Protein AF-A0A1B6H7Z9-F1 (afdb_monomer)

Structure (mmCIF, N/CA/C/O backbone):
data_AF-A0A1B6H7Z9-F1
#
_entry.id   AF-A0A1B6H7Z9-F1
#
loop_
_atom_site.group_PDB
_atom_site.id
_atom_site.type_symbol
_atom_site.label_atom_id
_atom_site.label_alt_id
_atom_site.label_comp_id
_atom_site.label_asym_id
_atom_site.label_entity_id
_atom_site.label_seq_id
_atom_site.pdbx_PDB_ins_code
_atom_site.Cartn_x
_atom_site.Cartn_y
_atom_site.Cartn_z
_atom_site.occupancy
_atom_site.B_iso_or_equiv
_atom_site.auth_seq_id
_atom_site.auth_comp_id
_atom_site.auth_asym_id
_atom_site.auth_atom_id
_atom_site.pdbx_PDB_model_num
ATOM 1 N N . ASP A 1 1 ? -23.778 -8.174 39.370 1.00 53.56 1 ASP A N 1
ATOM 2 C CA . ASP A 1 1 ? -23.204 -8.930 38.250 1.00 53.56 1 ASP A CA 1
ATOM 3 C C . ASP A 1 1 ? -21.702 -8.747 38.321 1.00 53.56 1 ASP A C 1
ATOM 5 O O . ASP A 1 1 ? -21.257 -7.617 38.493 1.00 53.56 1 ASP A O 1
ATOM 9 N N . ASP A 1 2 ? -20.971 -9.850 38.376 1.00 80.31 2 ASP A N 1
ATOM 10 C CA . ASP A 1 2 ? -19.691 -10.022 39.085 1.00 80.31 2 ASP A CA 1
ATOM 11 C C . ASP A 1 2 ? -18.470 -9.516 38.289 1.00 80.31 2 ASP A C 1
ATOM 13 O O . ASP A 1 2 ? -17.448 -10.185 38.187 1.00 80.31 2 ASP A O 1
ATOM 17 N N . PHE A 1 3 ? -18.602 -8.345 37.652 1.00 77.12 3 PHE A N 1
ATOM 18 C CA . PHE A 1 3 ? -17.630 -7.824 36.682 1.00 77.12 3 PHE A CA 1
ATOM 19 C C . PHE A 1 3 ? -17.292 -8.839 35.575 1.00 77.12 3 PHE A C 1
ATOM 21 O O . PHE A 1 3 ? -16.129 -8.994 35.203 1.00 77.12 3 PHE A O 1
ATOM 28 N N . ASP A 1 4 ? -18.307 -9.515 35.022 1.00 87.06 4 ASP A N 1
ATOM 29 C CA . ASP A 1 4 ? -18.147 -10.426 33.883 1.00 87.06 4 ASP A CA 1
ATOM 30 C C . ASP A 1 4 ? -17.778 -9.645 32.606 1.00 87.06 4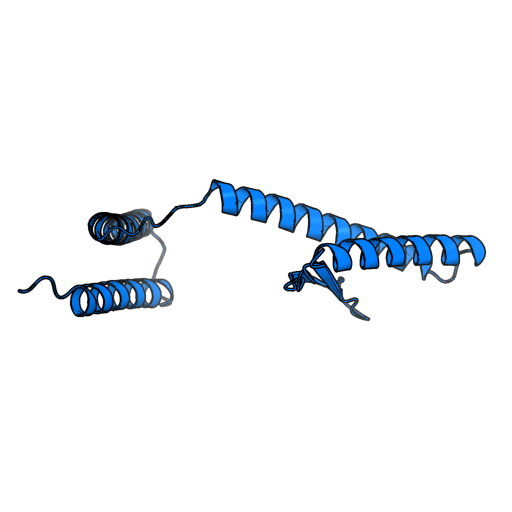 ASP A C 1
ATOM 32 O O . ASP A 1 4 ? -18.600 -9.331 31.739 1.00 87.06 4 ASP A O 1
ATOM 36 N N . THR A 1 5 ? -16.499 -9.281 32.512 1.00 85.81 5 THR A N 1
ATOM 37 C CA . THR A 1 5 ? -15.925 -8.540 31.388 1.00 85.81 5 THR A CA 1
ATOM 38 C C . THR A 1 5 ? -15.992 -9.342 30.098 1.00 85.81 5 THR A C 1
ATOM 40 O O . THR A 1 5 ? -16.094 -8.745 29.032 1.00 85.81 5 THR A O 1
ATOM 43 N N . SER A 1 6 ? -16.006 -10.676 30.173 1.00 86.56 6 SER A N 1
ATOM 44 C CA . SER A 1 6 ? -16.115 -11.542 28.997 1.00 86.56 6 SER A CA 1
ATOM 45 C C . SER A 1 6 ? -17.474 -11.361 28.331 1.00 86.56 6 SER A C 1
ATOM 47 O O . SER A 1 6 ? -17.548 -11.082 27.134 1.00 86.56 6 SER A O 1
ATOM 49 N N . ARG A 1 7 ? -18.549 -11.419 29.123 1.00 88.31 7 ARG A N 1
ATOM 50 C CA . ARG A 1 7 ? -19.908 -11.180 28.633 1.00 88.31 7 ARG A CA 1
ATOM 51 C C . ARG A 1 7 ? -20.126 -9.738 28.183 1.00 88.31 7 ARG A C 1
ATOM 53 O O . ARG A 1 7 ? -20.769 -9.505 27.162 1.00 88.31 7 ARG A O 1
ATOM 60 N N . ALA A 1 8 ? -19.570 -8.770 28.911 1.00 88.31 8 ALA A N 1
ATOM 61 C CA . ALA A 1 8 ? -19.641 -7.363 28.522 1.00 88.31 8 ALA A CA 1
ATOM 62 C C . ALA A 1 8 ? -18.944 -7.105 27.175 1.00 88.31 8 ALA A C 1
ATOM 64 O O . ALA A 1 8 ? -19.473 -6.379 26.334 1.00 88.31 8 ALA A O 1
ATOM 65 N N . MET A 1 9 ? -17.782 -7.723 26.944 1.00 89.75 9 MET A N 1
ATOM 66 C CA . MET A 1 9 ? -17.045 -7.598 25.687 1.00 89.75 9 MET A CA 1
ATOM 67 C C . MET A 1 9 ? -17.756 -8.284 24.520 1.00 89.75 9 MET A C 1
ATOM 69 O O . MET A 1 9 ? -17.778 -7.718 23.427 1.00 89.75 9 MET A O 1
ATOM 73 N N . ASP A 1 10 ? -18.373 -9.447 24.741 1.00 92.50 10 ASP A N 1
ATOM 74 C CA . ASP A 1 10 ? -19.185 -10.125 23.722 1.00 92.50 10 ASP A CA 1
ATOM 75 C C . ASP A 1 10 ? -20.347 -9.232 23.253 1.00 92.50 10 ASP A C 1
ATOM 77 O O . ASP A 1 10 ? -20.554 -9.035 22.055 1.00 92.50 10 ASP A O 1
ATOM 81 N N . GLU A 1 11 ? -21.026 -8.561 24.186 1.00 91.25 11 GLU A N 1
ATOM 82 C CA . GLU A 1 11 ? -22.125 -7.651 23.850 1.00 91.25 11 GLU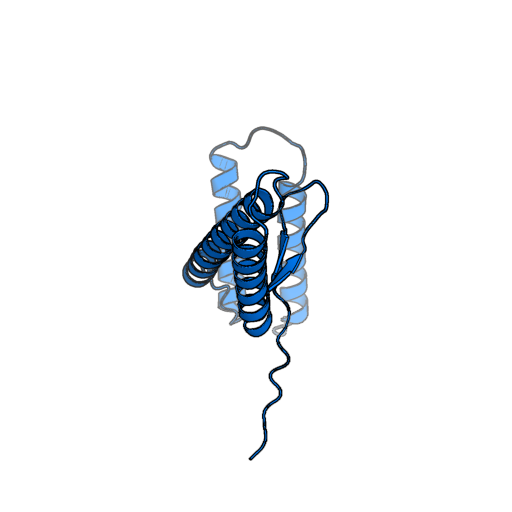 A CA 1
ATOM 83 C C . GLU A 1 11 ? -21.644 -6.371 23.140 1.00 91.25 11 GLU A C 1
ATOM 85 O O . GLU A 1 11 ? -22.294 -5.893 22.205 1.00 91.25 11 GLU A O 1
ATOM 90 N N . VAL A 1 12 ? -20.469 -5.839 23.506 1.00 89.81 12 VAL A N 1
ATOM 91 C CA . VAL A 1 12 ? -19.832 -4.726 22.776 1.00 89.81 12 VAL A CA 1
ATOM 92 C C . VAL A 1 12 ? -19.493 -5.138 21.339 1.00 89.81 12 VAL A C 1
ATOM 94 O O . VAL A 1 12 ? -19.755 -4.378 20.404 1.00 89.81 12 VAL A O 1
ATOM 97 N N . LEU A 1 13 ? -18.955 -6.342 21.129 1.00 90.75 13 LEU A N 1
ATOM 98 C CA . LEU A 1 13 ? -18.657 -6.864 19.791 1.00 90.75 13 LEU A CA 1
ATOM 99 C C . LEU A 1 13 ? -19.934 -7.098 18.977 1.00 90.75 13 LEU A C 1
ATOM 101 O O . LEU A 1 13 ? -19.977 -6.765 17.788 1.00 90.75 13 LEU A O 1
ATOM 105 N N . ARG A 1 14 ? -20.999 -7.588 19.618 1.00 93.69 14 ARG A N 1
ATOM 106 C CA . ARG A 1 14 ? -22.318 -7.752 18.998 1.00 93.69 14 ARG A CA 1
ATOM 107 C C . ARG A 1 14 ? -22.888 -6.413 18.530 1.00 93.69 14 ARG A C 1
ATOM 109 O O . ARG A 1 14 ? -23.390 -6.324 17.408 1.00 93.69 14 ARG A O 1
ATOM 116 N N . LEU A 1 15 ? -22.747 -5.359 19.339 1.00 89.38 15 LEU A N 1
ATOM 117 C CA . LEU A 1 15 ? -23.129 -3.993 18.976 1.00 89.38 15 LEU A CA 1
ATOM 118 C C . LEU A 1 15 ? -22.329 -3.479 17.769 1.00 89.38 15 LEU A C 1
ATOM 120 O O . LEU A 1 15 ? -22.918 -2.956 16.824 1.00 89.38 15 LEU A O 1
ATOM 124 N N . VAL A 1 16 ? -21.006 -3.666 17.759 1.00 89.06 16 VAL A N 1
ATOM 125 C CA . VAL A 1 16 ? -20.144 -3.275 16.627 1.00 89.06 16 VAL A CA 1
ATOM 126 C C . VAL A 1 16 ? -20.543 -4.011 15.346 1.00 89.06 16 VAL A C 1
ATOM 128 O O . VAL A 1 16 ? -20.653 -3.395 14.285 1.00 89.06 16 VAL A O 1
ATOM 131 N N . SER A 1 17 ? -20.813 -5.315 15.435 1.00 90.56 17 SER A N 1
ATOM 132 C CA . SER A 1 17 ? -21.270 -6.117 14.297 1.00 90.56 17 SER A CA 1
ATOM 133 C C . SER A 1 17 ? -22.619 -5.634 13.759 1.00 90.56 17 SER A C 1
ATOM 135 O O . SER A 1 17 ? -22.796 -5.525 12.543 1.00 90.56 17 SER A O 1
ATOM 137 N N . ALA A 1 18 ? -23.565 -5.303 14.644 1.00 86.69 18 ALA A N 1
ATOM 138 C CA . ALA A 1 18 ? -24.860 -4.753 14.256 1.00 86.69 18 ALA A CA 1
ATOM 139 C C . ALA A 1 18 ? -24.706 -3.402 13.539 1.00 86.69 18 ALA A C 1
ATOM 141 O O . ALA A 1 18 ? -25.264 -3.228 12.457 1.00 86.69 18 ALA A O 1
ATOM 142 N N . ILE A 1 19 ? -23.882 -2.493 14.076 1.00 85.31 19 ILE A N 1
ATOM 143 C CA . ILE A 1 19 ? -23.571 -1.200 13.444 1.00 85.31 19 ILE A CA 1
ATOM 144 C C . ILE A 1 19 ? -22.990 -1.413 12.040 1.00 85.31 19 ILE A C 1
ATOM 146 O O . ILE A 1 19 ? -23.485 -0.830 11.079 1.00 85.31 19 ILE A O 1
ATOM 150 N N . ASN A 1 20 ? -21.989 -2.285 11.888 1.00 87.31 20 ASN A N 1
ATOM 151 C CA . ASN A 1 20 ? -21.368 -2.558 10.587 1.00 87.31 20 ASN A CA 1
ATOM 152 C C . ASN A 1 20 ? -22.349 -3.175 9.580 1.00 87.31 20 ASN A C 1
ATOM 154 O O . ASN A 1 20 ? -22.334 -2.819 8.403 1.00 87.31 20 ASN A O 1
ATOM 158 N N . THR A 1 21 ? -23.228 -4.066 10.041 1.00 86.31 21 THR A N 1
ATOM 159 C CA . THR A 1 21 ? -24.269 -4.680 9.202 1.00 86.31 21 THR A CA 1
ATOM 160 C C . THR A 1 21 ? -25.280 -3.634 8.731 1.00 86.31 21 THR A C 1
ATOM 162 O O . THR A 1 21 ? -25.639 -3.601 7.554 1.00 86.31 21 THR A O 1
ATOM 165 N N . MET A 1 22 ? -25.700 -2.736 9.627 1.00 80.81 22 MET A N 1
ATOM 166 C CA . MET A 1 22 ? -26.598 -1.627 9.297 1.00 80.81 22 MET A CA 1
ATOM 167 C C . MET A 1 22 ? -25.955 -0.638 8.315 1.00 80.81 22 MET A C 1
ATOM 169 O O . MET A 1 22 ? -26.636 -0.157 7.417 1.00 80.81 22 MET A O 1
ATOM 173 N N . LEU A 1 23 ? -24.649 -0.377 8.434 1.00 78.38 23 LEU A N 1
ATOM 174 C CA . LEU A 1 23 ? -23.896 0.481 7.510 1.00 78.38 23 LEU A CA 1
ATOM 175 C C . LEU A 1 23 ? -23.679 -0.139 6.126 1.00 78.38 23 LEU A C 1
ATOM 177 O O . LEU A 1 23 ? -23.642 0.583 5.134 1.00 78.38 23 LEU A O 1
ATOM 181 N N . GLY A 1 24 ? -23.504 -1.460 6.054 1.00 74.38 24 GLY A N 1
ATOM 182 C CA . GLY A 1 24 ? -23.322 -2.185 4.793 1.00 74.38 24 GLY A CA 1
ATOM 183 C C . GLY A 1 24 ? -24.627 -2.493 4.054 1.00 74.38 24 GLY A C 1
ATOM 184 O O . GLY A 1 24 ? -24.588 -2.966 2.919 1.00 74.38 24 GLY A O 1
ATOM 185 N N . SER A 1 25 ? -25.779 -2.251 4.686 1.00 74.12 25 SER A N 1
ATOM 186 C CA . SER A 1 25 ? -27.089 -2.518 4.096 1.00 74.12 25 SER A CA 1
ATOM 187 C C . SER A 1 25 ? -27.445 -1.450 3.047 1.00 74.12 25 SER A C 1
ATOM 189 O O . SER A 1 25 ? -27.303 -0.257 3.317 1.00 74.12 25 SER A O 1
ATOM 191 N N . PRO A 1 26 ? -27.926 -1.833 1.849 1.00 58.38 26 PRO A N 1
ATOM 192 C CA . PRO A 1 26 ? -28.237 -0.903 0.765 1.00 58.38 26 PRO A CA 1
ATOM 193 C C . PRO A 1 26 ? -29.583 -0.197 1.008 1.00 58.38 26 PRO A C 1
ATOM 195 O O . PRO A 1 26 ? -30.565 -0.471 0.321 1.00 58.38 26 PRO A O 1
ATOM 198 N N . SER A 1 27 ? -29.658 0.703 1.995 1.00 56.34 27 SER A N 1
ATOM 199 C CA . SER A 1 27 ? -30.858 1.517 2.229 1.00 56.34 27 SER A CA 1
ATOM 200 C C . SER A 1 27 ? -30.554 2.992 2.497 1.00 56.34 27 SER A C 1
ATOM 202 O O . SER A 1 27 ? -29.887 3.328 3.471 1.00 56.34 27 SER A O 1
ATOM 204 N N . SER A 1 28 ? -31.138 3.807 1.614 1.00 53.69 28 SER A N 1
ATOM 205 C CA . SER A 1 28 ? -31.522 5.225 1.664 1.00 53.69 28 SER A CA 1
ATOM 206 C C . SER A 1 28 ? -30.521 6.265 2.169 1.00 53.69 28 SER A C 1
ATOM 208 O O . SER A 1 28 ? -30.178 6.309 3.341 1.00 53.69 28 SER A O 1
ATOM 210 N N . GLU A 1 29 ? -30.150 7.148 1.233 1.00 60.62 29 GLU A N 1
ATOM 211 C CA . GLU A 1 29 ? -29.633 8.513 1.399 1.00 60.62 29 GLU A CA 1
ATOM 212 C C . GLU A 1 29 ? -28.959 8.819 2.745 1.00 60.62 29 GLU A C 1
ATOM 214 O O . GLU A 1 29 ? -29.605 9.064 3.764 1.00 60.62 29 GLU A O 1
ATOM 219 N N . LEU A 1 30 ? -27.624 8.872 2.729 1.00 57.22 30 LEU A N 1
ATOM 220 C CA . LEU A 1 30 ? -26.815 9.361 3.841 1.00 57.22 30 LEU A CA 1
ATOM 221 C C . LEU A 1 30 ? -27.163 10.831 4.128 1.00 57.22 30 LEU A C 1
ATOM 223 O O . LEU A 1 30 ? -26.583 11.752 3.558 1.00 57.22 30 LEU A O 1
ATOM 227 N N . THR A 1 31 ? -28.137 11.052 5.005 1.00 63.44 31 THR A N 1
ATOM 228 C CA . THR A 1 31 ? -28.480 12.382 5.512 1.00 63.44 31 THR A CA 1
ATOM 229 C C . THR A 1 31 ? -27.449 12.833 6.549 1.00 63.44 31 THR A C 1
ATOM 231 O O . THR A 1 31 ? -26.758 12.020 7.157 1.00 63.44 31 THR A O 1
ATOM 234 N N . SER A 1 32 ? -27.360 14.136 6.827 1.00 60.75 32 SER A N 1
ATOM 235 C CA . SER A 1 32 ? -26.492 14.673 7.895 1.00 60.75 32 SER A CA 1
ATOM 236 C C . SER A 1 32 ? -26.693 13.956 9.250 1.00 60.75 32 SER A C 1
ATOM 238 O O . SER A 1 32 ? -25.750 13.753 10.015 1.00 60.75 32 SER A O 1
ATOM 240 N N . HIS A 1 33 ? -27.912 13.472 9.514 1.00 67.50 33 HIS A N 1
ATOM 241 C CA . HIS A 1 33 ? -28.256 12.729 10.726 1.00 67.50 33 HIS A CA 1
ATOM 242 C C . HIS A 1 33 ? -27.623 11.333 10.804 1.00 67.50 33 HIS A C 1
ATOM 244 O O . HIS A 1 33 ? -27.345 10.867 11.909 1.00 67.50 33 HIS A O 1
ATOM 250 N N . SER A 1 34 ? -27.346 10.674 9.672 1.00 72.69 34 SER A N 1
ATOM 251 C CA . SER A 1 34 ? -26.677 9.368 9.676 1.00 72.69 34 SER A CA 1
ATOM 252 C C . SER A 1 34 ? -25.212 9.499 10.098 1.00 72.69 34 SER A C 1
ATOM 254 O O . SER A 1 34 ? -24.731 8.704 10.900 1.00 72.69 34 SER A O 1
ATOM 256 N N . VAL A 1 35 ? -24.525 10.560 9.662 1.00 75.19 35 VAL A N 1
ATOM 257 C CA . VAL A 1 35 ? -23.142 10.862 10.068 1.00 75.19 35 VAL A CA 1
ATOM 258 C C . VAL A 1 35 ? -23.055 11.107 11.575 1.00 75.19 35 VAL A C 1
ATOM 260 O O . VAL A 1 35 ? -22.165 10.571 12.237 1.00 75.19 35 VAL A O 1
ATOM 263 N N . VAL A 1 36 ? -24.006 11.865 12.135 1.00 80.75 36 VAL A N 1
ATOM 264 C CA . VAL A 1 36 ? -24.085 12.110 13.583 1.00 80.75 36 VAL A CA 1
ATOM 265 C C . VAL A 1 36 ? -24.345 10.809 14.344 1.00 80.75 36 VAL A C 1
ATOM 267 O O . VAL A 1 36 ? -23.631 10.524 15.300 1.00 80.75 36 VAL A O 1
ATOM 270 N N . ALA A 1 37 ? -25.297 9.981 13.901 1.00 83.31 37 ALA A N 1
ATOM 271 C CA . ALA A 1 37 ? -25.603 8.706 14.552 1.00 83.31 37 ALA A CA 1
ATOM 272 C C . ALA A 1 37 ? -24.395 7.750 14.566 1.00 83.31 37 ALA A C 1
ATOM 274 O O . ALA A 1 37 ? -24.098 7.131 15.590 1.00 83.31 37 ALA A O 1
ATOM 275 N N . VAL A 1 38 ? -23.650 7.680 13.460 1.00 82.44 38 VAL A N 1
ATOM 276 C CA . VAL A 1 38 ? -22.431 6.864 13.345 1.00 82.44 38 VAL A CA 1
ATOM 277 C C . VAL A 1 38 ? -21.315 7.388 14.243 1.00 82.44 38 VAL A C 1
ATOM 279 O O . VAL A 1 38 ? -20.639 6.601 14.911 1.00 82.44 38 VAL A O 1
ATOM 282 N N . ALA A 1 39 ? -21.130 8.707 14.305 1.00 81.81 39 ALA A N 1
ATOM 283 C CA . ALA A 1 39 ? -20.169 9.326 15.210 1.00 81.81 39 ALA A CA 1
ATOM 284 C C . ALA A 1 39 ? -20.536 9.072 16.683 1.00 81.81 39 ALA A C 1
ATOM 286 O O . ALA A 1 39 ? -19.665 8.720 17.479 1.00 81.81 39 ALA A O 1
ATOM 287 N N . SER A 1 40 ? -21.819 9.176 17.042 1.00 86.44 40 SER A N 1
ATOM 288 C CA . SER A 1 40 ? -22.323 8.875 18.385 1.00 86.44 40 SER A CA 1
ATOM 289 C C . SER A 1 40 ? -22.102 7.412 18.767 1.00 86.44 40 SER A C 1
ATOM 291 O O . SER A 1 40 ? -21.586 7.144 19.851 1.0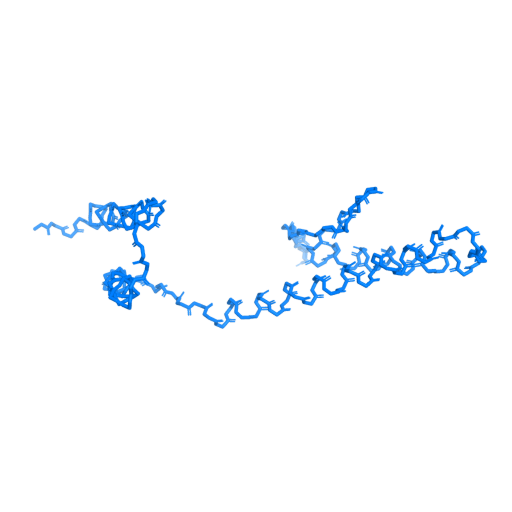0 86.44 40 SER A O 1
ATOM 293 N N . ALA A 1 41 ? -22.416 6.471 17.873 1.00 86.75 41 ALA A N 1
ATOM 294 C CA . ALA A 1 41 ? -22.180 5.046 18.096 1.00 86.75 41 ALA A CA 1
ATOM 295 C C . ALA A 1 41 ? -20.680 4.731 18.245 1.00 86.75 41 ALA A C 1
ATOM 297 O O . ALA A 1 41 ? -20.277 4.007 19.154 1.00 86.75 41 ALA A O 1
ATOM 298 N N . SER A 1 42 ? -19.838 5.347 17.409 1.00 86.56 42 SER A N 1
ATOM 299 C CA . SER A 1 42 ? -18.377 5.207 17.489 1.00 86.56 42 SER A CA 1
ATOM 300 C C . SER A 1 42 ? -17.820 5.759 18.806 1.00 86.56 42 SER A C 1
ATOM 302 O O . SER A 1 42 ? -16.960 5.135 19.428 1.00 86.56 42 SER A O 1
ATOM 304 N N . ASN A 1 43 ? -18.329 6.907 19.265 1.00 88.25 43 ASN A N 1
ATOM 305 C CA . ASN A 1 43 ? -17.951 7.503 20.547 1.00 88.25 43 ASN A CA 1
ATOM 306 C C . ASN A 1 43 ? -18.416 6.661 21.737 1.00 88.25 43 ASN A C 1
ATOM 308 O O . ASN A 1 43 ? -17.663 6.535 22.700 1.00 88.25 43 ASN A O 1
ATOM 312 N N . PHE A 1 44 ? -19.607 6.059 21.666 1.00 90.25 44 PHE A N 1
ATOM 313 C CA . PHE A 1 44 ? -20.093 5.134 22.689 1.00 90.25 44 PHE A CA 1
ATOM 314 C C . PHE A 1 44 ? -19.144 3.942 22.837 1.00 90.25 44 PHE A C 1
ATOM 316 O O . PHE A 1 44 ? -18.608 3.732 23.920 1.00 90.25 44 PHE A O 1
ATOM 323 N N . VAL A 1 45 ? -18.836 3.241 21.737 1.00 88.81 45 VAL A N 1
ATOM 324 C CA . VAL A 1 45 ? -17.908 2.095 21.747 1.00 88.81 45 VAL A CA 1
ATOM 325 C C . VAL A 1 45 ? -16.531 2.506 22.275 1.00 88.81 45 VAL A C 1
ATOM 327 O O . VAL A 1 45 ? -15.975 1.836 23.144 1.00 88.81 45 VAL A O 1
ATOM 330 N N . LYS A 1 46 ? -15.992 3.640 21.807 1.00 89.19 46 LYS A N 1
ATOM 331 C CA . LYS A 1 46 ? -14.707 4.171 22.281 1.00 89.19 46 LYS A CA 1
ATOM 332 C C . LYS A 1 46 ? -14.718 4.444 23.788 1.00 89.19 46 LYS A C 1
ATOM 334 O O . LYS A 1 46 ? -13.764 4.084 24.476 1.00 89.19 46 LYS A O 1
ATOM 339 N N . ASN A 1 47 ? -15.768 5.084 24.298 1.00 89.19 47 ASN A N 1
ATOM 340 C CA . ASN A 1 47 ? -15.897 5.410 25.714 1.00 89.19 47 ASN A CA 1
ATOM 341 C C . ASN A 1 47 ? -16.046 4.148 26.574 1.00 89.19 47 ASN A C 1
ATOM 343 O O . ASN A 1 47 ? -15.352 4.025 27.578 1.00 89.19 47 ASN A O 1
ATOM 347 N N . THR A 1 48 ? -16.867 3.181 26.154 1.00 88.62 48 THR A N 1
ATOM 348 C CA . THR A 1 48 ? -17.027 1.894 26.849 1.00 88.62 48 THR A CA 1
ATOM 349 C C . THR A 1 48 ? -15.708 1.125 26.911 1.00 88.62 48 THR A C 1
ATOM 351 O O . THR A 1 48 ? -15.305 0.679 27.979 1.00 88.62 48 THR A O 1
ATOM 354 N N . LEU A 1 49 ? -14.977 1.039 25.797 1.00 87.38 49 LEU A N 1
ATOM 355 C CA . LEU A 1 49 ? -13.653 0.412 25.765 1.00 87.38 49 LEU A CA 1
ATOM 356 C C . LEU A 1 49 ? -12.650 1.141 26.669 1.00 87.38 49 LEU A C 1
ATOM 358 O O . LEU A 1 49 ? -11.893 0.491 27.384 1.00 87.38 49 LEU A O 1
ATOM 362 N N . THR A 1 50 ? -12.696 2.475 26.709 1.00 88.56 50 THR A N 1
ATOM 363 C C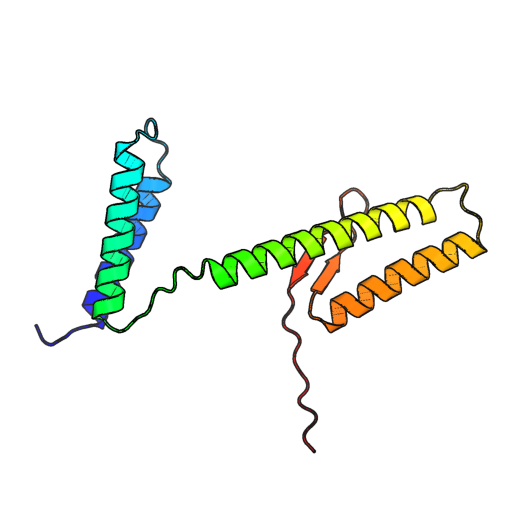A . THR A 1 50 ? -11.826 3.284 27.580 1.00 88.56 50 THR A CA 1
ATOM 364 C C . THR A 1 50 ? -12.133 3.047 29.060 1.00 88.56 50 THR A C 1
ATOM 366 O O . THR A 1 50 ? -11.207 2.910 29.856 1.00 88.56 50 THR A O 1
ATOM 369 N N . GLN A 1 51 ? -13.413 2.939 29.431 1.00 87.25 51 GLN A N 1
ATOM 370 C CA . GLN A 1 51 ? -13.840 2.581 30.790 1.00 87.25 51 GLN A CA 1
ATOM 371 C C . GLN A 1 51 ? -13.373 1.177 31.200 1.00 87.25 51 GLN A C 1
ATOM 373 O O . GLN A 1 51 ? -13.077 0.953 32.369 1.00 87.25 51 GLN A O 1
ATOM 378 N N . LEU A 1 52 ? -13.249 0.259 30.239 1.00 85.12 52 LEU A N 1
ATOM 379 C CA . LEU A 1 52 ? -12.696 -1.085 30.437 1.00 85.12 52 LEU A CA 1
ATOM 380 C C . LEU A 1 52 ? -11.154 -1.133 30.388 1.00 85.12 52 LEU A C 1
ATOM 382 O O . LEU A 1 52 ? -10.573 -2.208 30.504 1.00 85.12 52 LEU A O 1
ATOM 386 N N . GLY A 1 53 ? -10.478 0.010 30.226 1.00 83.75 53 GLY A N 1
ATOM 387 C CA . GLY A 1 53 ? -9.014 0.106 30.197 1.00 83.75 53 GLY A CA 1
ATOM 388 C C . GLY A 1 53 ? -8.378 -0.047 28.810 1.00 83.75 53 GLY A C 1
ATOM 389 O O . GLY A 1 53 ? -7.153 -0.012 28.689 1.00 83.75 53 GLY A O 1
ATOM 390 N N . PHE A 1 54 ? -9.172 -0.164 27.744 1.00 82.75 54 PHE A N 1
ATOM 391 C CA . PHE A 1 54 ? -8.681 -0.211 26.369 1.00 82.75 54 PHE A CA 1
ATOM 392 C C . PHE A 1 54 ? -8.610 1.192 25.766 1.00 82.75 54 PHE A C 1
ATOM 394 O O . PHE A 1 54 ? -9.615 1.883 25.606 1.00 82.75 54 PHE A O 1
ATOM 401 N N . SER A 1 55 ? -7.420 1.603 25.333 1.00 78.75 55 SER A N 1
ATOM 402 C CA . SER A 1 55 ? -7.281 2.814 24.527 1.00 78.75 55 SER A CA 1
ATOM 403 C C . SER A 1 55 ? -7.504 2.472 23.058 1.00 78.75 55 SER A C 1
ATOM 405 O O . SER A 1 55 ? -6.595 2.002 22.371 1.00 78.75 55 SER A O 1
ATOM 407 N N . LEU A 1 56 ? -8.714 2.731 22.554 1.00 71.06 56 LEU A N 1
ATOM 408 C CA . LEU A 1 56 ? -8.964 2.747 21.116 1.00 71.06 56 LEU A CA 1
ATOM 409 C C . LEU A 1 56 ? -8.326 4.024 20.555 1.00 71.06 56 LEU A C 1
ATOM 411 O O . LEU A 1 56 ? -8.989 5.053 20.378 1.00 71.06 56 LEU A O 1
ATOM 415 N N . LYS A 1 57 ? -6.999 3.989 20.371 1.00 65.50 57 LYS A N 1
ATOM 416 C CA . LYS A 1 57 ? -6.253 5.075 19.739 1.00 65.50 57 LYS A CA 1
ATOM 417 C C . LYS A 1 57 ? -6.918 5.325 18.391 1.00 65.50 57 LYS A C 1
ATOM 419 O O . LYS A 1 57 ? -6.858 4.485 17.496 1.00 65.50 57 LYS A O 1
ATOM 424 N N . SER A 1 58 ? -7.560 6.483 18.232 1.00 58.47 58 SER A N 1
ATOM 425 C CA . SER A 1 58 ? -7.787 7.023 16.897 1.00 58.47 58 SER A CA 1
ATOM 426 C C . SER A 1 58 ? -6.410 7.438 16.422 1.00 58.47 58 SER A C 1
ATOM 428 O O . SER A 1 58 ? -6.024 8.593 16.592 1.00 58.47 58 SER A O 1
ATOM 430 N N . ASP A 1 59 ? -5.611 6.476 15.976 1.00 55.44 59 ASP A N 1
ATOM 431 C CA . ASP A 1 59 ? -4.240 6.736 15.583 1.00 55.44 59 ASP A CA 1
ATOM 432 C C . ASP A 1 59 ? -4.274 7.440 14.230 1.00 55.44 59 ASP A C 1
ATOM 434 O O . ASP A 1 59 ? -3.989 6.867 13.189 1.00 55.44 59 ASP A O 1
ATOM 438 N N . GLN A 1 60 ? -4.770 8.678 14.223 1.00 53.28 60 GLN A N 1
ATOM 439 C CA . GLN A 1 60 ? -4.716 9.553 13.070 1.00 53.28 60 GLN A CA 1
ATOM 440 C C . GLN A 1 60 ? -3.254 9.872 12.766 1.00 53.28 60 GLN A C 1
ATOM 442 O O . GLN A 1 60 ? -2.926 9.950 11.596 1.00 53.28 60 GLN A O 1
ATOM 447 N N . SER A 1 61 ? -2.382 9.938 13.783 1.00 52.16 61 SER A N 1
ATOM 448 C CA . SER A 1 61 ? -0.939 10.138 13.608 1.00 52.16 61 SER A CA 1
ATOM 449 C C . SER A 1 61 ? -0.298 8.947 12.893 1.00 52.16 61 SER A C 1
ATOM 451 O O . SER A 1 61 ? 0.195 9.106 11.783 1.00 52.16 61 SER A O 1
ATOM 453 N N . GLY A 1 62 ? -0.411 7.730 13.436 1.00 60.62 62 GLY A N 1
ATOM 454 C CA . GLY A 1 62 ? 0.114 6.528 12.784 1.00 60.62 62 GLY A CA 1
ATOM 455 C C . GLY A 1 62 ? -0.568 6.230 11.448 1.00 60.62 62 GLY A C 1
ATOM 456 O O . GLY A 1 62 ? 0.088 5.818 10.496 1.00 60.62 62 GLY A O 1
ATOM 457 N N . ARG A 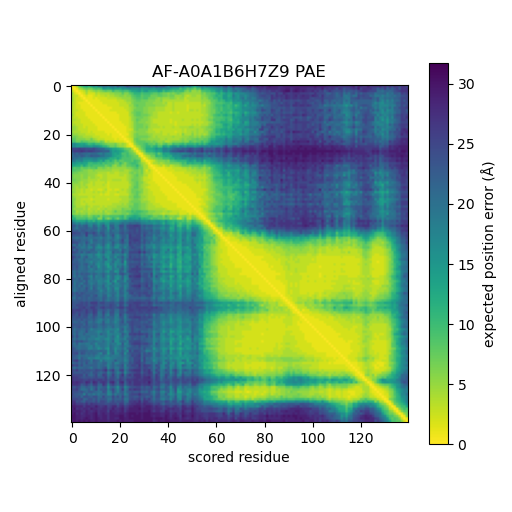1 63 ? -1.870 6.511 11.303 1.00 63.75 63 ARG A N 1
ATOM 458 C CA . ARG A 1 63 ? -2.579 6.363 10.022 1.00 63.75 63 ARG A CA 1
ATOM 459 C C . ARG A 1 63 ? -2.145 7.398 8.990 1.00 63.75 63 ARG A C 1
ATOM 461 O O . ARG A 1 63 ? -2.120 7.070 7.808 1.00 63.75 63 ARG A O 1
ATOM 468 N N . GLU A 1 64 ? -1.850 8.629 9.388 1.00 72.00 64 GLU A N 1
ATOM 469 C CA . GLU A 1 64 ? -1.350 9.669 8.489 1.00 72.00 64 GLU A CA 1
ATOM 470 C C . GLU A 1 64 ? 0.085 9.366 8.057 1.00 72.00 64 GLU A C 1
ATOM 472 O O . GLU A 1 64 ? 0.383 9.459 6.869 1.00 72.00 64 GLU A O 1
ATOM 477 N N . ASP A 1 65 ? 0.935 8.903 8.971 1.00 78.25 65 ASP A N 1
ATOM 478 C CA . ASP A 1 65 ? 2.306 8.500 8.661 1.00 78.25 65 ASP A CA 1
ATOM 479 C C . ASP A 1 65 ? 2.334 7.271 7.742 1.00 78.25 65 ASP A C 1
ATOM 481 O O . ASP A 1 65 ? 3.017 7.274 6.718 1.00 78.25 65 ASP A O 1
ATOM 485 N N . VAL A 1 66 ? 1.496 6.263 8.009 1.00 81.44 66 VAL A N 1
ATOM 486 C CA . VAL A 1 66 ? 1.318 5.105 7.116 1.00 81.44 66 VAL A CA 1
ATOM 487 C C . VAL A 1 66 ? 0.744 5.532 5.760 1.00 81.44 66 VAL A C 1
ATOM 489 O O . VAL A 1 66 ? 1.167 5.023 4.724 1.00 81.44 66 VAL A O 1
ATOM 492 N N . ARG A 1 67 ? -0.180 6.501 5.712 1.00 81.94 67 ARG A N 1
ATOM 493 C CA . ARG A 1 67 ? -0.698 7.065 4.448 1.00 81.94 67 ARG A CA 1
ATOM 494 C C . ARG A 1 67 ? 0.374 7.816 3.658 1.00 81.94 67 ARG A C 1
ATOM 496 O O . ARG A 1 67 ? 0.441 7.678 2.441 1.00 81.94 67 ARG A O 1
ATOM 503 N N . LYS A 1 68 ? 1.224 8.593 4.327 1.00 87.38 68 LYS A N 1
ATOM 504 C CA . LYS A 1 68 ? 2.359 9.277 3.693 1.00 87.38 68 LYS A CA 1
ATOM 505 C C . LYS A 1 68 ? 3.356 8.258 3.147 1.00 87.38 68 LYS A C 1
ATOM 507 O O . LYS A 1 68 ? 3.741 8.360 1.988 1.00 87.38 68 LYS A O 1
ATOM 512 N N . LEU A 1 69 ? 3.706 7.243 3.936 1.00 88.12 69 LEU A N 1
ATOM 513 C CA . LEU A 1 69 ? 4.613 6.169 3.525 1.00 88.12 69 LEU A CA 1
ATOM 514 C C . LEU A 1 69 ? 4.057 5.354 2.354 1.00 88.12 69 LEU A C 1
ATOM 516 O O . LEU A 1 69 ? 4.765 5.144 1.377 1.00 88.12 69 LEU A O 1
ATOM 520 N N . THR A 1 70 ? 2.788 4.945 2.411 1.00 89.25 70 THR A N 1
ATOM 521 C CA . THR A 1 70 ? 2.124 4.224 1.308 1.00 89.25 70 THR A CA 1
ATOM 522 C C . THR A 1 70 ? 2.096 5.060 0.028 1.00 89.25 70 THR A C 1
ATOM 524 O O . THR A 1 70 ? 2.454 4.548 -1.025 1.00 89.25 70 THR A O 1
ATOM 527 N N . SER A 1 71 ? 1.800 6.361 0.120 1.00 90.44 71 SER A N 1
ATOM 528 C CA . SER A 1 71 ? 1.849 7.286 -1.022 1.00 90.44 71 SER A CA 1
ATOM 529 C C . SER A 1 71 ? 3.260 7.432 -1.612 1.00 90.44 71 SER A C 1
ATOM 531 O O . SER A 1 71 ? 3.440 7.402 -2.831 1.00 90.44 71 SER A O 1
ATOM 533 N N . VAL A 1 72 ? 4.290 7.530 -0.764 1.00 93.69 72 VAL A N 1
ATOM 534 C CA . VAL A 1 72 ? 5.693 7.565 -1.208 1.00 93.69 72 VAL A CA 1
ATOM 535 C C . VAL A 1 72 ? 6.090 6.250 -1.881 1.00 93.69 72 VAL A C 1
ATOM 537 O O . VAL A 1 72 ? 6.759 6.276 -2.918 1.00 93.69 72 VAL A O 1
ATOM 540 N N . LEU A 1 73 ? 5.668 5.105 -1.338 1.00 92.69 73 LEU A N 1
ATOM 541 C CA . LEU A 1 73 ? 5.911 3.789 -1.935 1.00 92.69 73 LEU A CA 1
ATOM 542 C C . LEU A 1 73 ? 5.204 3.646 -3.286 1.00 92.69 73 LEU A C 1
ATOM 544 O O . LEU A 1 73 ? 5.839 3.221 -4.250 1.00 92.69 73 LEU A O 1
ATOM 548 N N . ASP A 1 74 ? 3.950 4.085 -3.395 1.00 91.50 74 ASP A N 1
ATOM 549 C CA . ASP A 1 74 ? 3.207 4.121 -4.658 1.00 91.50 74 ASP A CA 1
ATOM 550 C C . ASP A 1 74 ? 3.933 4.967 -5.709 1.00 91.50 74 ASP A C 1
ATOM 552 O O . ASP A 1 74 ? 4.172 4.503 -6.827 1.00 91.50 74 ASP A O 1
ATOM 556 N N . ALA A 1 75 ? 4.350 6.184 -5.347 1.00 92.62 75 ALA A N 1
ATOM 557 C CA . ALA A 1 75 ? 5.097 7.070 -6.237 1.00 92.62 75 ALA A CA 1
ATOM 558 C C . ALA A 1 75 ? 6.445 6.460 -6.660 1.00 92.62 75 ALA A C 1
ATOM 560 O O . ALA A 1 75 ? 6.821 6.526 -7.832 1.00 92.62 75 ALA A O 1
ATOM 561 N N . THR A 1 76 ? 7.151 5.813 -5.731 1.00 94.06 76 THR A N 1
ATOM 562 C CA . THR A 1 76 ? 8.450 5.168 -5.977 1.00 94.06 76 THR A CA 1
ATOM 563 C C . THR A 1 76 ? 8.318 3.973 -6.921 1.00 94.06 76 THR A C 1
ATOM 565 O O . THR A 1 76 ? 9.089 3.835 -7.875 1.00 94.06 76 THR A O 1
ATOM 568 N N . VAL A 1 77 ? 7.318 3.115 -6.704 1.00 92.50 77 VAL A N 1
ATOM 569 C CA . VAL A 1 77 ? 7.051 1.946 -7.554 1.00 92.50 77 VAL A CA 1
ATOM 570 C C . VAL A 1 77 ? 6.556 2.379 -8.935 1.00 92.50 77 VAL A C 1
ATOM 572 O O . VAL A 1 77 ? 6.983 1.805 -9.942 1.00 92.50 77 VAL A O 1
ATOM 575 N N . ALA A 1 78 ? 5.727 3.423 -9.011 1.00 91.00 78 ALA A N 1
ATOM 576 C CA . ALA A 1 78 ? 5.299 4.014 -10.275 1.00 91.00 78 ALA A CA 1
ATOM 577 C C . ALA A 1 78 ? 6.49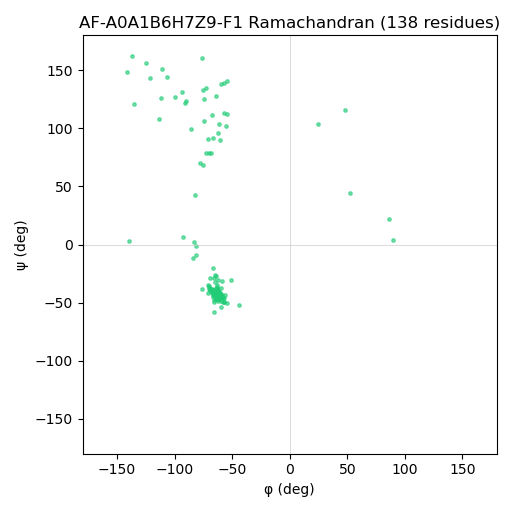1 4.580 -11.062 1.00 91.00 78 ALA A C 1
ATOM 579 O O . ALA A 1 78 ? 6.664 4.235 -12.229 1.00 91.00 78 ALA A O 1
ATOM 580 N N . PHE A 1 79 ? 7.360 5.362 -10.414 1.00 93.88 79 PHE A N 1
ATOM 581 C CA . PHE A 1 79 ? 8.581 5.888 -11.027 1.00 93.88 79 PHE A CA 1
ATOM 582 C C . PHE A 1 79 ? 9.478 4.766 -11.565 1.00 93.88 79 PHE A C 1
ATOM 584 O O . PHE A 1 79 ? 9.866 4.792 -12.734 1.00 93.88 79 PHE A O 1
ATO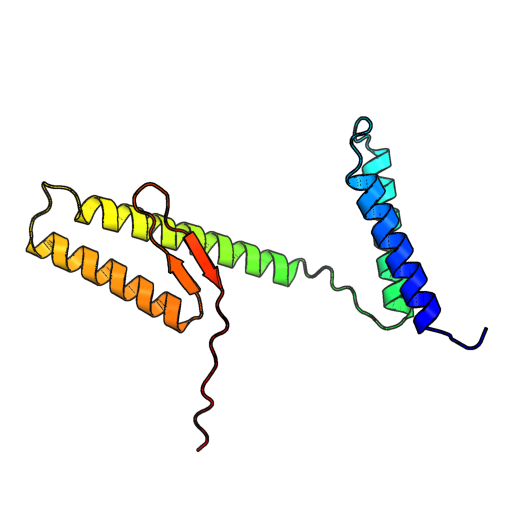M 591 N N . ARG A 1 80 ? 9.749 3.732 -10.753 1.00 92.94 80 ARG A N 1
ATOM 592 C CA . ARG A 1 80 ? 10.519 2.552 -11.182 1.00 92.94 80 ARG A CA 1
ATOM 593 C C . ARG A 1 80 ? 9.900 1.887 -12.410 1.00 92.94 80 ARG A C 1
ATOM 595 O O . ARG A 1 80 ? 10.630 1.492 -13.317 1.00 92.94 80 ARG A O 1
ATOM 602 N N . SER A 1 81 ? 8.576 1.744 -12.427 1.00 90.31 81 SER A N 1
ATOM 603 C CA . SER A 1 81 ? 7.850 1.115 -13.535 1.00 90.31 81 SER A CA 1
ATOM 604 C C . SER A 1 81 ? 8.045 1.898 -14.832 1.00 90.31 81 SER A C 1
ATOM 606 O O . SER A 1 81 ? 8.438 1.307 -15.834 1.00 90.31 81 SER A O 1
ATOM 608 N N . SER A 1 82 ? 7.892 3.224 -14.787 1.00 90.62 82 SER A N 1
ATOM 609 C CA . SER A 1 82 ? 8.115 4.098 -15.944 1.00 90.62 82 SER A CA 1
ATOM 610 C C . SER A 1 82 ? 9.563 4.048 -16.440 1.00 90.62 82 SER A C 1
ATOM 612 O O . SER A 1 82 ? 9.810 3.944 -17.639 1.00 90.62 82 SER A O 1
ATOM 614 N N . VAL A 1 83 ? 10.547 4.063 -15.533 1.00 91.44 83 VAL A N 1
ATOM 615 C CA . VAL A 1 83 ? 11.970 3.952 -15.910 1.00 91.44 83 VAL A CA 1
ATOM 616 C C . VAL A 1 83 ? 12.264 2.598 -16.562 1.00 91.44 83 VAL A C 1
ATOM 618 O O . VAL A 1 83 ? 12.989 2.530 -17.558 1.00 91.44 83 VAL A O 1
ATOM 621 N N . ARG A 1 84 ? 11.686 1.513 -16.034 1.00 90.00 84 ARG A N 1
ATOM 622 C CA . ARG A 1 84 ? 11.835 0.169 -16.601 1.00 90.00 84 ARG A CA 1
ATOM 623 C C . ARG A 1 84 ? 11.188 0.062 -17.979 1.00 90.00 84 ARG A C 1
ATOM 625 O O . ARG A 1 84 ? 11.780 -0.553 -18.859 1.00 90.00 84 ARG A O 1
ATOM 632 N N . GLU A 1 85 ? 10.019 0.662 -18.179 1.00 89.75 85 GLU A N 1
ATOM 633 C CA . GLU A 1 85 ? 9.334 0.708 -19.474 1.00 89.75 85 GLU A CA 1
ATOM 634 C C . GLU A 1 85 ? 10.201 1.393 -20.539 1.00 89.75 85 GLU A C 1
ATOM 636 O O . GLU A 1 85 ? 10.461 0.808 -21.591 1.00 89.75 85 GLU A O 1
ATOM 641 N N . VAL A 1 86 ? 10.764 2.564 -20.220 1.00 89.50 86 VAL A N 1
ATOM 642 C CA . VAL A 1 86 ? 11.706 3.271 -21.105 1.00 89.50 86 VAL A CA 1
ATOM 643 C C . VAL A 1 86 ? 12.936 2.411 -21.405 1.00 89.50 86 VAL A C 1
ATOM 645 O O . VAL A 1 86 ? 13.367 2.317 -22.553 1.00 89.50 86 VAL A O 1
ATOM 648 N N . ALA A 1 87 ? 13.487 1.727 -20.399 1.00 89.25 87 ALA A N 1
ATOM 649 C CA . ALA A 1 87 ? 14.643 0.853 -20.586 1.00 89.25 87 ALA A CA 1
ATOM 650 C C . ALA A 1 87 ? 14.339 -0.377 -21.466 1.00 89.25 87 ALA A C 1
ATOM 652 O O . ALA A 1 87 ? 15.238 -0.907 -22.127 1.00 89.25 87 ALA A O 1
ATOM 653 N N . LEU A 1 88 ? 13.091 -0.851 -21.465 1.00 88.00 88 LEU A N 1
ATOM 654 C CA . LEU A 1 88 ? 12.638 -1.981 -22.274 1.00 88.00 88 LEU A CA 1
ATOM 655 C C . LEU A 1 88 ? 12.256 -1.581 -23.705 1.00 88.00 88 LEU A C 1
ATOM 657 O O . LEU A 1 88 ? 12.132 -2.479 -24.543 1.00 88.00 88 LEU A O 1
ATOM 661 N N . HIS A 1 89 ? 12.138 -0.282 -23.999 1.00 89.62 89 HIS A N 1
ATOM 662 C CA . HIS A 1 89 ? 11.799 0.220 -25.327 1.00 89.62 89 HIS A CA 1
ATOM 663 C C . HIS A 1 89 ? 12.804 -0.269 -26.396 1.00 89.62 89 HIS A C 1
ATOM 665 O O . HIS A 1 89 ? 14.015 -0.288 -26.135 1.00 89.62 89 HIS A O 1
ATOM 671 N N . PRO A 1 90 ? 12.350 -0.655 -27.607 1.00 84.25 90 PRO A N 1
ATOM 672 C CA . PRO A 1 90 ? 13.213 -1.232 -28.646 1.00 84.25 90 PRO A CA 1
ATOM 673 C C . PRO A 1 90 ? 14.368 -0.323 -29.084 1.00 84.25 90 PRO A C 1
ATOM 675 O O . PRO A 1 90 ? 15.441 -0.809 -29.427 1.00 84.25 90 PRO A O 1
ATOM 678 N N . GLU A 1 91 ? 14.163 0.994 -29.034 1.00 87.94 91 GLU A N 1
ATOM 679 C CA . GLU A 1 91 ? 15.152 2.002 -29.449 1.00 87.94 91 GLU A CA 1
ATOM 680 C C . GLU A 1 91 ? 16.220 2.306 -28.381 1.00 87.94 91 GLU A C 1
ATOM 682 O O . GLU A 1 91 ? 17.126 3.113 -28.594 1.00 87.94 91 GLU A O 1
ATOM 687 N N . MET A 1 92 ? 16.146 1.667 -27.209 1.00 85.25 92 MET A N 1
ATOM 688 C CA . MET A 1 92 ? 17.075 1.924 -26.113 1.00 85.25 92 MET A CA 1
ATOM 689 C C . MET A 1 92 ? 18.460 1.311 -26.385 1.00 85.25 92 MET A C 1
ATOM 691 O O . MET A 1 92 ? 18.626 0.104 -26.576 1.00 85.25 92 MET A O 1
ATOM 695 N N . VAL A 1 93 ? 19.497 2.146 -26.308 1.00 90.06 93 VAL A N 1
ATOM 696 C CA . VAL A 1 93 ? 20.898 1.743 -26.505 1.00 90.06 93 VAL A CA 1
ATOM 697 C C . VAL A 1 93 ? 21.338 0.744 -25.420 1.00 90.06 93 VAL A C 1
ATOM 699 O O . VAL A 1 93 ? 21.218 1.030 -24.228 1.00 90.06 93 VAL A O 1
ATOM 702 N N . LYS A 1 94 ? 21.893 -0.414 -25.819 1.00 87.19 94 LYS A N 1
ATOM 703 C CA . LYS A 1 94 ? 22.246 -1.553 -24.934 1.00 87.19 94 LYS A CA 1
ATOM 704 C C . LYS A 1 94 ? 22.947 -1.178 -23.608 1.00 87.19 94 LYS A C 1
ATOM 706 O O . LYS A 1 94 ? 22.458 -1.608 -22.563 1.00 87.19 94 LYS A O 1
ATOM 711 N N . PRO A 1 95 ? 24.044 -0.394 -23.585 1.00 87.75 95 PRO A N 1
ATOM 712 C CA . PRO A 1 95 ? 24.692 0.015 -22.335 1.00 87.75 95 PRO A CA 1
ATOM 713 C C . PRO A 1 95 ? 23.781 0.842 -21.416 1.00 87.75 95 PRO A C 1
ATOM 715 O O . PRO A 1 95 ? 23.746 0.592 -20.213 1.00 87.75 95 PRO A O 1
ATOM 718 N N . ARG A 1 96 ? 22.990 1.773 -21.967 1.00 89.06 96 ARG A N 1
ATOM 719 C CA . ARG A 1 96 ? 22.033 2.574 -21.182 1.00 89.06 96 ARG A CA 1
ATOM 720 C C . ARG A 1 96 ? 20.876 1.721 -20.664 1.00 89.06 96 ARG A C 1
ATOM 722 O O . ARG A 1 96 ? 20.503 1.847 -19.503 1.00 89.06 96 ARG A O 1
ATOM 729 N N . ARG A 1 97 ? 20.372 0.792 -21.484 1.00 91.56 97 ARG A N 1
ATOM 730 C CA . ARG A 1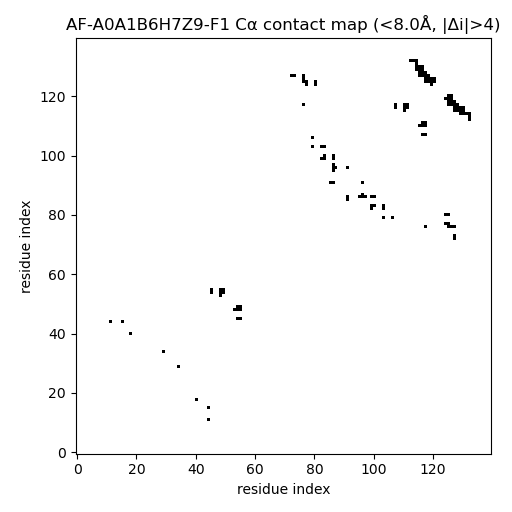 97 ? 19.377 -0.210 -21.073 1.00 91.56 97 ARG A CA 1
ATOM 731 C C . ARG A 1 97 ? 19.853 -1.003 -19.858 1.00 91.56 97 ARG A C 1
ATOM 733 O O . ARG A 1 97 ? 19.126 -1.107 -18.877 1.00 91.56 97 ARG A O 1
ATOM 740 N N . ALA A 1 98 ? 21.072 -1.541 -19.908 1.00 90.50 98 ALA A N 1
ATOM 741 C CA . ALA A 1 98 ? 21.632 -2.322 -18.807 1.00 90.50 98 ALA A CA 1
ATOM 742 C C . ALA A 1 98 ? 21.786 -1.488 -17.522 1.00 90.50 98 ALA A C 1
ATOM 744 O O . ALA A 1 98 ? 21.448 -1.965 -16.442 1.00 90.50 98 ALA A O 1
ATOM 745 N N . GLN A 1 99 ? 22.238 -0.235 -17.636 1.00 93.62 99 GLN A N 1
ATOM 746 C CA . GLN A 1 99 ? 22.369 0.674 -16.493 1.00 93.62 99 GLN A CA 1
ATOM 747 C C . GLN A 1 99 ? 21.019 0.987 -15.831 1.00 93.62 99 GLN A C 1
ATOM 749 O O . GLN A 1 99 ? 20.911 0.905 -14.609 1.00 93.62 99 GLN A O 1
ATOM 754 N N . LEU A 1 100 ? 19.984 1.292 -16.619 1.00 93.69 100 LEU A N 1
ATOM 755 C CA . LEU A 1 100 ? 18.650 1.606 -16.095 1.00 93.69 100 LEU A CA 1
ATOM 756 C C . LEU A 1 100 ? 17.979 0.393 -15.444 1.00 93.69 100 LEU A C 1
ATOM 758 O O . LEU A 1 100 ? 17.401 0.517 -14.365 1.00 93.69 100 LEU A O 1
ATOM 762 N N . LEU A 1 101 ? 18.089 -0.789 -16.062 1.00 93.19 101 LEU A N 1
ATOM 763 C CA . LEU A 1 101 ? 17.564 -2.023 -15.473 1.00 93.19 101 LEU A CA 1
ATOM 764 C C . LEU A 1 101 ? 18.286 -2.361 -14.165 1.00 93.19 101 LEU A C 1
ATOM 766 O O . LEU A 1 101 ? 17.621 -2.664 -13.179 1.00 93.19 101 LEU A O 1
ATOM 770 N N . LYS A 1 102 ? 19.616 -2.200 -14.118 1.00 94.12 102 LYS A N 1
ATOM 771 C CA . LYS A 1 102 ? 20.394 -2.375 -12.885 1.00 94.12 102 LYS A CA 1
ATOM 772 C C . LYS A 1 102 ? 19.930 -1.419 -11.786 1.00 94.12 102 LYS A C 1
ATOM 774 O O . LYS A 1 102 ? 19.738 -1.859 -10.661 1.00 94.12 102 LYS A O 1
ATOM 779 N N . ALA A 1 103 ? 19.697 -0.144 -12.099 1.00 94.25 103 ALA A N 1
ATOM 780 C CA . ALA A 1 103 ? 19.173 0.816 -11.127 1.00 94.25 103 ALA A CA 1
ATOM 781 C C . ALA A 1 103 ? 17.772 0.423 -10.613 1.00 94.25 103 ALA A C 1
ATOM 783 O O . ALA A 1 103 ? 17.512 0.496 -9.411 1.00 94.25 103 ALA A O 1
ATOM 784 N N . CYS A 1 104 ? 16.889 -0.054 -11.498 1.00 94.19 104 CYS A N 1
ATOM 785 C CA . CYS A 1 104 ? 15.564 -0.555 -11.118 1.00 94.19 104 CYS A CA 1
ATOM 786 C C . CYS A 1 104 ? 15.636 -1.788 -10.205 1.00 94.19 104 CYS A C 1
ATOM 788 O O . CYS A 1 104 ? 14.790 -1.943 -9.321 1.00 94.19 104 CYS A O 1
ATOM 790 N N . ASP A 1 105 ? 16.608 -2.670 -10.430 1.00 94.00 105 ASP A N 1
ATOM 791 C CA . ASP A 1 105 ? 16.806 -3.873 -9.622 1.00 94.00 105 ASP A CA 1
ATOM 792 C C . ASP A 1 105 ? 17.456 -3.535 -8.270 1.00 94.00 105 ASP A C 1
ATOM 794 O O . ASP A 1 105 ? 17.015 -4.054 -7.249 1.00 94.00 105 ASP A O 1
ATOM 798 N N . THR A 1 106 ? 18.400 -2.587 -8.219 1.00 95.50 106 THR A N 1
ATOM 799 C CA . THR A 1 106 ? 18.942 -2.055 -6.954 1.00 95.50 106 THR A CA 1
ATOM 800 C C . THR A 1 106 ? 17.841 -1.475 -6.070 1.00 95.50 106 THR A C 1
ATOM 802 O O . THR A 1 106 ? 17.781 -1.796 -4.886 1.00 95.50 106 THR A O 1
ATOM 805 N N . LEU A 1 107 ? 16.934 -0.671 -6.637 1.00 94.19 107 LEU A N 1
ATOM 806 C CA . LEU A 1 107 ? 15.794 -0.133 -5.891 1.00 94.19 107 LEU A CA 1
ATOM 807 C C . LEU A 1 107 ? 14.872 -1.248 -5.378 1.00 94.19 107 LEU A C 1
ATOM 809 O O . LEU A 1 107 ? 14.406 -1.187 -4.245 1.00 94.19 107 LEU A O 1
ATOM 813 N N . ARG A 1 108 ? 14.626 -2.285 -6.188 1.00 93.06 108 ARG A N 1
ATOM 814 C CA . ARG A 1 108 ? 13.816 -3.440 -5.776 1.00 93.06 108 ARG A CA 1
ATOM 815 C C . ARG A 1 108 ? 14.448 -4.191 -4.602 1.00 93.06 108 ARG A C 1
ATOM 817 O O . ARG A 1 108 ? 13.717 -4.586 -3.701 1.00 93.06 108 ARG A O 1
ATOM 824 N N . MET A 1 109 ? 15.766 -4.387 -4.614 1.00 93.62 109 MET A N 1
ATOM 825 C CA . MET A 1 109 ? 16.485 -5.041 -3.514 1.00 93.62 109 MET A CA 1
ATOM 826 C C . MET A 1 109 ? 16.437 -4.194 -2.241 1.00 93.62 109 MET A C 1
ATOM 828 O O . MET A 1 109 ? 16.018 -4.697 -1.209 1.00 93.62 109 MET A O 1
ATOM 832 N N . ALA A 1 110 ? 16.732 -2.895 -2.338 1.00 93.44 110 ALA A N 1
ATOM 833 C CA . ALA A 1 110 ? 16.692 -1.993 -1.187 1.00 93.44 110 ALA A CA 1
ATOM 834 C C . ALA A 1 110 ? 15.300 -1.921 -0.532 1.00 93.44 110 ALA A C 1
ATOM 836 O O . ALA A 1 110 ? 15.195 -1.856 0.687 1.00 93.44 110 ALA A O 1
ATOM 837 N N . LEU A 1 111 ? 14.229 -1.957 -1.334 1.00 92.12 111 LEU A N 1
ATOM 838 C CA . LEU A 1 111 ? 12.858 -2.057 -0.824 1.00 92.12 111 LEU A CA 1
ATOM 839 C C . LEU A 1 111 ? 12.593 -3.416 -0.163 1.00 92.12 111 LEU A C 1
ATOM 841 O O . LEU A 1 111 ? 11.952 -3.477 0.879 1.00 92.12 111 LEU A O 1
ATOM 845 N N . SER A 1 112 ? 13.111 -4.507 -0.728 1.00 91.62 112 SER A N 1
ATOM 846 C CA . SER A 1 112 ? 12.964 -5.839 -0.134 1.00 91.62 112 SER A CA 1
ATOM 847 C C . SER A 1 112 ? 13.644 -5.935 1.234 1.00 91.62 112 SER A C 1
ATOM 849 O O . SER A 1 112 ? 13.071 -6.530 2.144 1.00 91.62 112 SER A O 1
ATOM 851 N N . ASP A 1 113 ? 14.818 -5.320 1.392 1.00 89.94 113 ASP A N 1
ATOM 852 C CA . ASP A 1 113 ? 15.576 -5.300 2.651 1.00 89.94 113 ASP A CA 1
ATOM 853 C C . ASP A 1 113 ? 14.838 -4.537 3.764 1.00 89.94 113 ASP A C 1
ATOM 855 O O . ASP A 1 113 ? 15.012 -4.827 4.946 1.00 89.94 113 ASP A O 1
ATOM 859 N N . THR A 1 114 ? 13.971 -3.586 3.398 1.00 88.88 114 THR A N 1
ATOM 860 C CA . THR A 1 114 ? 13.115 -2.850 4.341 1.00 88.88 114 THR A CA 1
ATOM 861 C C . THR A 1 114 ? 11.735 -3.480 4.535 1.00 88.88 114 THR A C 1
ATOM 863 O O . THR A 1 114 ? 10.890 -2.899 5.216 1.00 88.88 114 THR A O 1
ATOM 866 N N . GLY A 1 115 ? 11.488 -4.665 3.968 1.00 88.69 115 GLY A N 1
ATOM 867 C CA . GLY A 1 115 ? 10.215 -5.373 4.111 1.00 88.69 115 GLY A CA 1
ATOM 868 C C . GLY A 1 115 ? 9.150 -4.979 3.099 1.00 88.69 115 GLY A C 1
ATOM 869 O O . GLY A 1 115 ? 7.963 -5.179 3.341 1.00 88.69 115 GLY A O 1
ATOM 870 N N . VAL A 1 116 ? 9.538 -4.421 1.955 1.00 91.25 116 VAL A N 1
ATOM 871 C CA . VAL A 1 116 ? 8.630 -4.065 0.862 1.00 91.25 116 VAL A CA 1
ATOM 872 C C . VAL A 1 116 ? 8.924 -4.936 -0.356 1.00 91.25 116 VAL A C 1
ATOM 874 O O . VAL A 1 116 ? 9.903 -4.743 -1.075 1.00 91.25 116 VAL A O 1
ATOM 877 N N . GLU A 1 117 ? 8.032 -5.878 -0.656 1.00 91.50 117 GLU A N 1
ATOM 878 C CA . GLU A 1 117 ? 8.156 -6.706 -1.853 1.00 91.50 117 GLU A CA 1
ATOM 879 C C . GLU A 1 117 ? 7.436 -6.058 -3.041 1.00 91.50 117 GLU A C 1
ATOM 881 O O . GLU A 1 117 ? 6.228 -5.821 -2.997 1.00 91.50 117 GLU A O 1
ATOM 886 N N . VAL A 1 118 ? 8.163 -5.833 -4.139 1.00 91.50 118 VAL A N 1
ATOM 887 C CA . VAL A 1 118 ? 7.610 -5.316 -5.401 1.00 91.50 118 VAL A CA 1
ATOM 888 C C . VAL A 1 118 ? 7.386 -6.459 -6.393 1.00 91.50 118 VAL A C 1
ATOM 890 O O . VAL A 1 118 ? 8.309 -7.208 -6.721 1.00 91.50 118 VAL A O 1
ATOM 893 N N . LYS A 1 119 ? 6.168 -6.567 -6.928 1.00 87.00 119 LYS A N 1
ATOM 894 C CA . LYS A 1 119 ? 5.788 -7.508 -7.989 1.00 87.00 119 LYS A CA 1
ATOM 895 C C . LYS A 1 119 ? 5.485 -6.766 -9.282 1.00 87.00 119 LYS A C 1
ATOM 897 O O . LYS A 1 119 ? 4.650 -5.867 -9.318 1.00 87.00 119 LYS A O 1
ATOM 902 N N . ASP A 1 120 ? 6.162 -7.191 -10.341 1.00 82.56 120 ASP A N 1
ATOM 903 C CA . ASP A 1 120 ? 5.972 -6.675 -11.691 1.00 82.56 120 ASP A CA 1
ATOM 904 C C . ASP A 1 120 ? 4.955 -7.558 -12.424 1.00 82.56 120 ASP A C 1
ATOM 906 O O . ASP A 1 120 ? 5.085 -8.785 -12.433 1.00 82.56 120 ASP A O 1
ATOM 910 N N . HIS A 1 121 ? 3.958 -6.939 -13.053 1.00 79.38 121 HIS A N 1
ATOM 911 C CA . HIS A 1 121 ? 2.956 -7.632 -13.863 1.00 79.38 121 HIS A CA 1
ATOM 912 C C . HIS A 1 121 ? 3.228 -7.364 -15.344 1.00 79.38 121 HIS A C 1
ATOM 914 O O . HIS A 1 121 ? 3.648 -6.273 -15.715 1.00 79.38 121 HIS A O 1
ATOM 920 N N . LYS A 1 122 ? 3.002 -8.351 -16.220 1.00 67.00 122 LYS A N 1
ATOM 921 C CA . LYS A 1 122 ? 3.322 -8.225 -17.659 1.00 67.00 122 LYS A CA 1
ATOM 922 C C . LYS A 1 122 ? 2.470 -7.182 -18.400 1.00 67.00 122 LYS A C 1
ATOM 924 O O . LYS A 1 122 ? 2.859 -6.754 -19.479 1.00 67.00 122 LYS A O 1
ATOM 929 N N . SER A 1 123 ? 1.316 -6.816 -17.852 1.00 61.41 123 SER A N 1
ATOM 930 C CA . SER A 1 123 ? 0.293 -5.996 -18.517 1.00 61.41 123 SER A CA 1
ATOM 931 C C . SER A 1 123 ? -0.353 -4.952 -17.597 1.00 61.41 123 SER A C 1
ATOM 933 O O . SER A 1 123 ? -1.273 -4.253 -18.013 1.00 61.41 123 SER A O 1
ATOM 935 N N . GLN A 1 124 ? 0.103 -4.840 -16.346 1.00 66.62 124 GLN A N 1
ATOM 936 C CA . GLN A 1 124 ? -0.456 -3.937 -15.337 1.00 66.62 124 GLN A CA 1
ATOM 937 C C . GLN A 1 124 ? 0.660 -3.244 -14.552 1.00 66.62 124 GLN A C 1
ATOM 939 O O . GLN A 1 124 ? 1.805 -3.694 -14.553 1.00 66.62 124 GLN A O 1
ATOM 944 N N . LYS A 1 125 ? 0.306 -2.148 -13.868 1.00 73.44 125 LYS A N 1
ATOM 945 C CA . LYS A 1 125 ? 1.215 -1.419 -12.973 1.00 73.44 125 LYS A CA 1
ATOM 946 C C . LYS A 1 125 ? 1.805 -2.368 -11.927 1.00 73.44 125 LYS A C 1
ATOM 948 O O . LYS A 1 125 ? 1.094 -3.224 -11.401 1.00 73.44 125 LYS A O 1
ATOM 953 N N . SER A 1 126 ? 3.089 -2.200 -11.614 1.00 83.88 126 SER A N 1
ATOM 954 C CA . SER A 1 126 ? 3.730 -2.960 -10.544 1.00 83.88 126 SER A CA 1
ATOM 955 C C . SER A 1 126 ? 3.035 -2.692 -9.211 1.00 83.88 126 SER A C 1
ATOM 957 O O . SER A 1 126 ? 2.670 -1.561 -8.896 1.00 83.88 126 SER A O 1
ATOM 959 N N . THR A 1 127 ? 2.847 -3.751 -8.435 1.00 87.81 127 THR A N 1
ATOM 960 C CA . THR A 1 127 ? 2.195 -3.713 -7.120 1.00 87.81 127 THR A CA 1
ATOM 961 C C . THR A 1 127 ? 3.220 -3.990 -6.037 1.00 87.81 127 THR A C 1
ATOM 963 O O . THR A 1 127 ? 4.159 -4.750 -6.276 1.00 87.81 127 THR A O 1
ATOM 966 N N . TRP A 1 128 ? 3.022 -3.456 -4.838 1.00 91.31 128 TRP A N 1
ATOM 967 C CA . TRP A 1 128 ? 3.882 -3.742 -3.694 1.00 91.31 128 TRP A CA 1
ATOM 968 C C . TRP A 1 128 ? 3.074 -4.261 -2.503 1.00 91.31 128 TRP A C 1
ATOM 970 O O . TRP A 1 128 ? 1.866 -4.039 -2.414 1.00 91.31 128 TRP A O 1
ATOM 980 N N . ARG A 1 129 ? 3.740 -4.993 -1.608 1.00 88.50 129 ARG A N 1
ATOM 981 C CA . ARG A 1 129 ? 3.177 -5.437 -0.328 1.00 88.50 129 ARG A CA 1
ATOM 982 C C . ARG A 1 129 ? 4.226 -5.370 0.773 1.00 88.50 129 ARG A C 1
ATOM 984 O O . ARG A 1 129 ? 5.406 -5.592 0.507 1.00 88.50 129 ARG A O 1
ATOM 991 N N . LEU A 1 130 ? 3.775 -5.101 1.994 1.00 86.69 130 LEU A N 1
ATOM 992 C CA . LEU A 1 130 ? 4.603 -5.247 3.187 1.00 86.69 130 LEU A CA 1
ATOM 993 C C . LEU A 1 130 ? 4.780 -6.739 3.484 1.00 86.69 130 LEU A C 1
ATOM 995 O O . LEU A 1 130 ? 3.820 -7.507 3.398 1.00 86.69 130 LEU A O 1
ATOM 999 N N . ILE A 1 131 ? 6.008 -7.135 3.787 1.00 86.69 131 ILE A N 1
ATOM 1000 C CA . ILE A 1 131 ? 6.377 -8.469 4.247 1.00 86.69 131 ILE A CA 1
ATOM 1001 C C . ILE A 1 131 ? 7.038 -8.338 5.615 1.00 86.69 131 ILE A C 1
ATOM 1003 O O . ILE A 1 131 ? 7.778 -7.385 5.864 1.00 86.69 131 ILE A O 1
ATOM 1007 N N . ASP A 1 132 ? 6.783 -9.302 6.493 1.00 73.44 132 ASP A N 1
ATOM 1008 C CA . ASP A 1 132 ? 7.483 -9.367 7.768 1.00 73.44 132 ASP A CA 1
ATOM 1009 C C . ASP A 1 132 ? 8.951 -9.690 7.490 1.00 73.44 132 ASP A C 1
ATOM 1011 O O . ASP A 1 132 ? 9.295 -10.780 7.021 1.00 73.44 132 ASP A O 1
ATOM 1015 N N . VAL A 1 133 ? 9.832 -8.725 7.748 1.00 62.28 133 VAL A N 1
ATOM 1016 C CA . VAL A 1 133 ? 11.267 -8.989 7.762 1.00 62.28 133 VAL A CA 1
ATOM 1017 C C . VAL A 1 133 ? 11.532 -9.748 9.048 1.00 62.28 133 VAL A C 1
ATOM 1019 O O . VAL A 1 133 ? 11.493 -9.170 10.133 1.00 62.28 133 VAL A O 1
ATOM 1022 N N . VAL A 1 134 ? 11.780 -11.054 8.941 1.00 53.59 134 VAL A N 1
ATOM 1023 C CA . VAL A 1 134 ? 12.363 -11.813 10.046 1.00 53.59 134 VAL A CA 1
ATOM 1024 C C . VAL A 1 134 ? 13.737 -11.199 10.291 1.00 53.59 134 VAL A C 1
ATOM 1026 O O . VAL A 1 134 ? 14.693 -11.500 9.577 1.00 53.59 134 VAL A O 1
ATOM 1029 N N . GLN A 1 135 ? 13.826 -10.281 11.254 1.00 46.59 135 GLN A N 1
ATOM 1030 C CA . GLN A 1 135 ? 15.105 -9.812 11.760 1.00 46.59 135 GLN A CA 1
ATOM 1031 C C . GLN A 1 135 ? 15.801 -11.034 12.353 1.00 46.59 135 GLN A C 1
ATOM 1033 O O . GLN A 1 135 ? 15.430 -11.538 13.411 1.00 46.59 135 GLN A O 1
ATOM 1038 N N . SER A 1 136 ? 16.782 -11.567 11.630 1.00 42.00 136 SER A N 1
ATOM 1039 C CA . SER A 1 136 ? 17.749 -12.483 12.206 1.00 42.00 136 SER A CA 1
ATOM 1040 C C . SER A 1 136 ? 18.572 -11.676 13.204 1.00 42.00 136 SER A C 1
ATOM 1042 O O . SER A 1 136 ? 19.549 -11.030 12.823 1.00 42.00 136 SER A O 1
ATOM 1044 N N . ASP A 1 137 ? 18.135 -11.671 14.463 1.00 40.75 137 ASP A N 1
ATOM 1045 C CA . ASP A 1 137 ? 18.925 -11.189 15.588 1.00 40.75 137 ASP A CA 1
ATOM 1046 C C . ASP A 1 137 ? 20.246 -11.961 15.600 1.00 40.75 137 ASP A C 1
ATOM 1048 O O . ASP A 1 137 ? 20.328 -13.130 15.992 1.00 40.75 137 ASP A O 1
ATOM 1052 N N . THR A 1 138 ? 21.298 -11.305 15.118 1.00 38.69 138 THR A N 1
ATOM 1053 C CA . THR A 1 138 ? 22.669 -11.795 15.226 1.00 38.69 138 THR A CA 1
ATOM 1054 C C . THR A 1 138 ? 23.068 -11.674 16.691 1.00 38.69 138 THR A C 1
ATOM 1056 O O . THR A 1 138 ? 23.533 -10.635 17.154 1.00 38.69 138 THR A O 1
ATOM 1059 N N . LYS A 1 139 ? 22.816 -12.746 17.439 1.00 39.00 139 LYS A N 1
ATOM 1060 C CA . LYS A 1 139 ? 23.265 -12.936 18.816 1.00 39.00 139 LYS A CA 1
ATOM 1061 C C . LYS A 1 139 ? 24.796 -12.828 18.842 1.00 39.00 139 LYS A C 1
ATOM 1063 O O . LYS A 1 139 ? 25.466 -13.673 18.250 1.00 39.00 139 LYS A O 1
ATOM 1068 N N . THR A 1 140 ? 25.323 -11.788 19.487 1.00 38.53 140 THR A N 1
ATOM 1069 C CA . THR A 1 140 ? 26.740 -11.679 19.874 1.00 38.53 140 THR A CA 1
ATOM 1070 C C . THR A 1 140 ? 26.813 -11.654 21.389 1.00 38.53 140 THR A C 1
ATOM 1072 O O . THR A 1 140 ? 25.971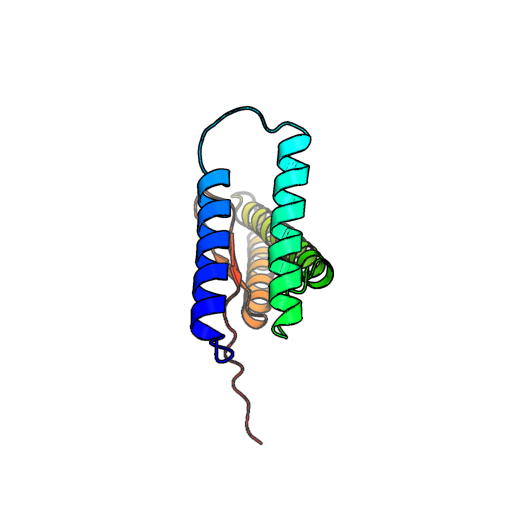 -10.947 21.987 1.00 38.53 140 THR A O 1
#

Nearest PDB structures (foldseek):
  5j1g-assembly1_A  TM=4.806E-01  e=9.139E+00  Homo sapiens
  9cej-assembly1_d  TM=4.360E-01  e=9.777E+00  Caulobacter vibrioides NA1000

pLDDT: mean 81.25, std 14.13, range [38.53, 95.5]

Secondary structure (DSSP, 8-state):
----HHHHHHHHHHHHHHHHHHHHS--S---HHHHHHHHHHHHHHHHHHHHTT------HHHHHHHHHHHHHHHHHHHHHHHHHHHHHSTTS-HHHHHHHHHHHHHHHHHHHHTTEEEE--SSS--EEEE----------

Mean predicted aligned error: 13.99 Å

Organism: NCBI:txid320908

Radius of gyration: 24.23 Å; Cα contacts (8 Å, |Δi|>4): 70; chains: 1; bounding box: 58×28×68 Å

InterPro domains:
  IPR009080 Aminoacyl-tRNA synthetase, class Ia, anticodon-binding [SSF47323] (1-129)
  IPR024909 Cysteinyl-tRNA synthetase/mycothiol ligase [PTHR10890] (1-135)

Solvent-accessible surface area (backbone atoms only — not comparable to full-atom values): 8270 Å² total; per-residue (Å²): 129,89,73,58,56,68,63,54,49,52,52,52,51,50,50,52,52,51,51,51,51,62,70,70,45,98,70,79,80,90,46,79,65,52,58,50,51,52,50,51,52,52,50,50,55,44,50,55,37,44,76,74,72,40,80,75,70,80,50,57,65,64,50,47,53,50,49,51,51,50,51,51,50,52,52,52,47,50,51,44,47,55,52,45,50,57,37,66,39,89,88,44,54,66,72,62,23,53,52,47,48,50,53,48,48,51,53,48,49,59,34,41,78,74,19,34,46,75,45,81,49,99,87,52,80,58,46,73,45,83,48,88,67,80,77,78,78,79,86,124

Sequence (140 aa):
DDFDTSRAMDEVLRLVSAINTMLGSPSSELTSHSVVAVASASNFVKNTLTQLGFSLKSDQSGREDVRKLTSVLDATVAFRSSVREVALHPEMVKPRRAQLLKACDTLRMALSDTGVEVKDHKSQKSTWRLIDVVQSDTKT

Foldseek 3Di:
DPPPVVVVVVVLVVLVVVLVVVVPDPDDDPDPVVVVVNVVSVVVSQVVCVVVVDHPPPPPVVVVVVVVVVVVVVVVQQVLQVLLVVLPDPPHDPVRSVVSVVVSVVVQVVCVQVQKHWADDPPDRIDIDGHDDPPPPPDD